Protein AF-A0A2V5YTA1-F1 (afdb_monomer_lite)

Secondary structure (DSSP, 8-state):
-HHHHHHHHHHHHHHHHHHHHHHHHHHHHHHHHHHHHHHHHHHHHHHHHHHHHHHHHHHHHHHHHTT-

Radius of gyration: 18.98 Å; chains: 1; bounding box: 47×27×39 Å

Foldseek 3Di:
DVVVVVVVVVVVVVVVVLQVVLCVVVNPVCSVVSSVVVCVVVVVVVVVVVVVVVVVVVVVVVVVVVVD

Sequence (68 aa):
MGLLRSVFWFGLFFLLTFCFVVLFEYGPHDFANGAQKEYARVKSLVIKRIEGIGKRTDEQTAVKATSQ

Structure (mmCIF, N/CA/C/O b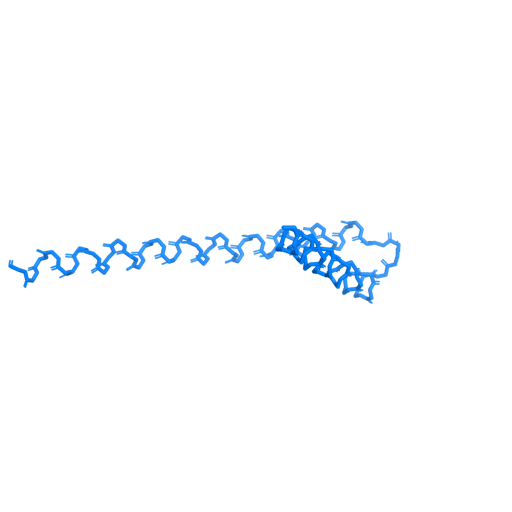ackbone):
data_AF-A0A2V5YTA1-F1
#
_entry.id   AF-A0A2V5YTA1-F1
#
loop_
_atom_site.group_PDB
_atom_site.id
_atom_site.type_symbol
_atom_site.label_atom_id
_atom_site.label_alt_id
_atom_site.label_comp_id
_atom_site.label_asym_id
_atom_site.label_entity_id
_atom_site.label_seq_id
_atom_site.pdbx_PDB_ins_code
_atom_site.Cartn_x
_atom_site.Cartn_y
_atom_site.Cartn_z
_atom_site.occupancy
_atom_site.B_iso_or_equiv
_atom_site.auth_seq_id
_atom_site.auth_comp_id
_atom_site.auth_asym_id
_atom_site.auth_atom_id
_atom_site.pdbx_PDB_model_num
ATOM 1 N N . MET A 1 1 ? 6.426 -16.841 18.593 1.00 55.91 1 MET A N 1
ATOM 2 C CA . MET A 1 1 ? 7.549 -16.892 17.626 1.00 55.91 1 MET A CA 1
ATOM 3 C C . MET A 1 1 ? 7.088 -16.974 16.164 1.00 55.91 1 MET A C 1
ATOM 5 O O . MET A 1 1 ? 7.605 -16.216 15.357 1.00 55.91 1 MET A O 1
ATOM 9 N N . GLY A 1 2 ? 6.102 -17.812 15.802 1.00 72.12 2 GLY A N 1
ATOM 10 C CA . GLY A 1 2 ? 5.616 -17.916 14.408 1.00 72.12 2 GLY A CA 1
ATOM 11 C C . GLY A 1 2 ? 4.717 -16.766 13.921 1.00 72.12 2 GLY A C 1
ATOM 12 O O . GLY A 1 2 ? 4.830 -16.346 12.776 1.00 72.12 2 GLY A O 1
ATOM 13 N N . LEU A 1 3 ? 3.880 -16.200 14.799 1.00 77.06 3 LEU A N 1
ATOM 14 C CA . LEU A 1 3 ? 2.927 -15.134 14.446 1.00 77.06 3 LEU A CA 1
ATOM 15 C C . LEU A 1 3 ? 3.609 -13.852 13.954 1.00 77.06 3 LEU A C 1
ATOM 17 O O . LEU A 1 3 ? 3.252 -13.336 12.902 1.00 77.06 3 LEU A O 1
ATOM 21 N N . LEU A 1 4 ? 4.638 -13.375 14.663 1.00 82.69 4 LEU A N 1
ATOM 22 C CA . LEU A 1 4 ? 5.373 -12.167 14.272 1.00 82.69 4 LEU A CA 1
ATOM 23 C C . LEU A 1 4 ? 6.063 -12.345 12.911 1.00 82.69 4 LEU A C 1
ATOM 25 O O . LEU A 1 4 ? 6.073 -11.442 12.082 1.00 82.69 4 LEU A O 1
ATOM 29 N N . ARG A 1 5 ? 6.588 -13.549 12.664 1.00 82.81 5 ARG A N 1
ATOM 30 C CA . ARG A 1 5 ? 7.250 -13.912 11.411 1.00 82.81 5 ARG A CA 1
ATOM 31 C C . ARG A 1 5 ? 6.252 -14.028 10.259 1.00 82.81 5 ARG A C 1
ATOM 33 O O . ARG A 1 5 ? 6.562 -13.591 9.159 1.00 82.81 5 ARG A O 1
ATOM 40 N N . SER A 1 6 ? 5.045 -14.529 10.527 1.00 85.12 6 SER A N 1
ATOM 41 C CA . SER A 1 6 ? 3.948 -14.559 9.557 1.00 85.12 6 SER A CA 1
ATOM 42 C C . SER A 1 6 ? 3.456 -13.157 9.216 1.00 85.12 6 SER A C 1
ATOM 44 O O . SER A 1 6 ? 3.298 -12.862 8.043 1.00 85.12 6 SER A O 1
ATOM 46 N N . VAL A 1 7 ? 3.247 -12.283 10.205 1.00 89.56 7 VAL A N 1
ATOM 47 C CA . VAL A 1 7 ? 2.809 -10.896 9.965 1.00 89.56 7 VAL A CA 1
ATOM 48 C C . VAL A 1 7 ? 3.864 -10.125 9.177 1.00 89.56 7 VAL A C 1
ATOM 50 O O . VAL A 1 7 ? 3.524 -9.417 8.233 1.00 89.56 7 VAL A O 1
ATOM 53 N N . PHE A 1 8 ? 5.144 -10.318 9.505 1.00 88.31 8 PHE A N 1
ATOM 54 C CA . PHE A 1 8 ? 6.248 -9.751 8.738 1.00 88.31 8 PHE A CA 1
ATOM 55 C C . PHE A 1 8 ? 6.226 -10.224 7.280 1.00 88.31 8 PHE A C 1
ATOM 57 O O . PHE A 1 8 ? 6.284 -9.404 6.367 1.00 88.31 8 PHE A O 1
ATOM 64 N N . TRP A 1 9 ? 6.080 -11.533 7.048 1.00 90.00 9 TRP A N 1
ATOM 65 C CA . TRP A 1 9 ? 6.014 -12.075 5.691 1.00 90.00 9 TRP A CA 1
ATOM 66 C C . TRP A 1 9 ? 4.770 -11.626 4.930 1.00 90.00 9 TRP A C 1
ATOM 68 O O . TRP A 1 9 ? 4.852 -11.381 3.732 1.00 90.00 9 TRP A O 1
ATOM 78 N N . PHE A 1 10 ? 3.640 -11.482 5.620 1.00 91.88 10 PHE A N 1
ATOM 79 C CA . PHE A 1 10 ? 2.398 -10.994 5.037 1.00 91.88 10 PHE A CA 1
ATOM 80 C C . PHE A 1 10 ? 2.552 -9.531 4.609 1.00 91.88 10 PHE A C 1
ATOM 82 O O . PHE A 1 10 ? 2.278 -9.199 3.464 1.00 91.88 10 PHE A O 1
ATOM 89 N N . GLY A 1 11 ? 3.089 -8.664 5.472 1.00 92.31 11 GLY A N 1
ATOM 90 C CA . GLY A 1 11 ? 3.379 -7.273 5.113 1.00 92.31 11 GLY A CA 1
ATOM 91 C C . GLY A 1 11 ? 4.364 -7.164 3.947 1.00 92.31 11 GLY A C 1
ATOM 92 O O . GLY A 1 11 ? 4.131 -6.402 3.011 1.00 92.31 11 GLY A O 1
ATOM 93 N N . LEU A 1 12 ? 5.423 -7.979 3.966 1.00 92.75 12 LEU A N 1
ATOM 94 C CA . LEU A 1 12 ? 6.409 -8.037 2.891 1.00 92.75 12 LEU A CA 1
ATOM 95 C C . LEU A 1 12 ? 5.771 -8.495 1.571 1.00 92.75 12 LEU A C 1
ATOM 97 O O . LEU A 1 12 ? 6.025 -7.891 0.537 1.00 92.75 12 LEU A O 1
ATOM 101 N N . PHE A 1 13 ? 4.894 -9.500 1.609 1.00 92.00 13 PHE A N 1
ATOM 102 C CA . PHE A 1 13 ? 4.148 -9.969 0.444 1.00 92.00 13 PHE A CA 1
ATOM 103 C C . PHE A 1 13 ? 3.298 -8.850 -0.165 1.00 92.00 13 PHE A C 1
ATOM 105 O O . PHE A 1 13 ? 3.436 -8.567 -1.349 1.00 92.00 13 PHE A O 1
ATOM 112 N N . PHE A 1 14 ? 2.498 -8.149 0.642 1.00 91.00 14 PHE A N 1
ATOM 113 C CA . PHE A 1 14 ? 1.679 -7.032 0.160 1.00 91.00 14 PHE A CA 1
ATOM 114 C C . PHE A 1 14 ? 2.523 -5.896 -0.422 1.00 91.00 14 PHE A C 1
ATOM 116 O O . PHE A 1 14 ? 2.171 -5.349 -1.466 1.00 91.00 14 PHE A O 1
ATOM 123 N N . LEU A 1 15 ? 3.645 -5.563 0.222 1.00 88.62 15 LEU A N 1
ATOM 124 C CA . LEU A 1 15 ? 4.561 -4.539 -0.270 1.00 88.62 15 LEU A CA 1
ATOM 125 C C . LEU A 1 15 ? 5.181 -4.941 -1.612 1.00 88.62 15 LEU A C 1
ATOM 127 O O . LEU A 1 15 ? 5.211 -4.126 -2.530 1.00 88.62 15 LEU A O 1
ATOM 131 N N . LEU A 1 16 ? 5.639 -6.190 -1.747 1.00 89.12 16 LEU A N 1
ATOM 132 C CA . LEU A 1 16 ? 6.182 -6.698 -3.005 1.00 89.12 16 LEU A CA 1
ATOM 133 C C . LEU A 1 16 ? 5.114 -6.710 -4.092 1.00 89.12 16 LEU A C 1
ATOM 135 O O . LEU A 1 16 ? 5.368 -6.192 -5.170 1.00 89.12 16 LEU A O 1
ATOM 139 N N . THR A 1 17 ? 3.925 -7.253 -3.830 1.00 87.94 17 THR A N 1
ATOM 140 C CA . THR A 1 17 ? 2.831 -7.288 -4.810 1.00 87.94 17 THR A CA 1
ATOM 141 C C . THR A 1 17 ? 2.442 -5.883 -5.258 1.00 87.94 17 THR A C 1
ATOM 143 O O . THR A 1 17 ? 2.295 -5.652 -6.453 1.00 87.94 17 THR A O 1
ATOM 146 N N . PHE A 1 18 ? 2.342 -4.927 -4.333 1.00 82.50 18 PHE A N 1
ATOM 147 C CA . PHE A 1 18 ? 2.101 -3.523 -4.665 1.00 82.50 18 PHE A CA 1
ATOM 148 C C . PHE A 1 18 ? 3.222 -2.947 -5.539 1.00 82.50 18 PHE A C 1
ATOM 150 O O . PHE A 1 18 ? 2.950 -2.308 -6.552 1.00 82.50 18 PHE A O 1
ATOM 157 N N . CYS A 1 19 ? 4.478 -3.225 -5.184 1.00 83.81 19 CYS A N 1
ATOM 158 C CA . CYS A 1 19 ? 5.644 -2.820 -5.959 1.00 83.81 19 CYS A CA 1
ATOM 159 C C . CYS A 1 19 ? 5.594 -3.409 -7.377 1.00 83.81 19 CYS A C 1
ATOM 161 O O . CYS A 1 19 ? 5.751 -2.679 -8.344 1.00 83.81 19 CYS A O 1
ATOM 163 N N . PHE A 1 20 ? 5.280 -4.696 -7.532 1.00 85.12 20 PHE A N 1
ATOM 164 C CA . PHE A 1 20 ? 5.131 -5.321 -8.844 1.00 85.12 20 PHE A CA 1
ATOM 165 C C . PHE A 1 20 ? 3.997 -4.698 -9.655 1.00 85.12 20 PHE A C 1
ATOM 167 O O . PHE A 1 20 ? 4.222 -4.362 -10.808 1.00 85.12 20 PHE A O 1
ATOM 174 N N . VAL A 1 21 ? 2.813 -4.495 -9.072 1.00 82.06 21 VAL A N 1
ATOM 175 C CA . VAL A 1 21 ? 1.678 -3.867 -9.770 1.00 82.06 21 VAL A CA 1
ATOM 176 C C . VAL A 1 21 ? 2.058 -2.477 -10.271 1.00 82.06 21 VAL A C 1
ATOM 178 O O . VAL A 1 21 ? 1.930 -2.203 -11.457 1.00 82.06 21 VAL A O 1
ATOM 181 N N . VAL A 1 22 ? 2.614 -1.622 -9.410 1.00 76.12 22 VAL A N 1
ATOM 182 C CA . VAL A 1 22 ? 3.016 -0.267 -9.815 1.00 76.12 22 VAL A CA 1
ATOM 183 C C . VAL A 1 22 ? 4.147 -0.302 -10.850 1.00 76.12 22 VAL A C 1
ATOM 185 O O . VAL A 1 22 ? 4.136 0.486 -11.793 1.00 76.12 22 VAL A O 1
ATOM 188 N N . LEU A 1 23 ? 5.104 -1.225 -10.715 1.00 79.38 23 LEU A N 1
ATOM 189 C CA . LEU A 1 23 ? 6.218 -1.377 -11.654 1.00 79.38 23 LEU A CA 1
ATOM 190 C C . LEU A 1 23 ? 5.757 -1.890 -13.025 1.00 79.38 23 LEU A C 1
ATOM 192 O O . LEU A 1 23 ? 6.275 -1.429 -14.037 1.00 79.38 23 LEU A O 1
ATOM 196 N N . PHE A 1 24 ? 4.789 -2.808 -13.076 1.00 77.38 24 PHE A N 1
ATOM 197 C CA . PHE A 1 24 ? 4.206 -3.303 -14.326 1.00 77.38 24 PHE A CA 1
ATOM 198 C C . PHE A 1 24 ? 3.290 -2.271 -14.989 1.00 77.38 24 PHE A C 1
ATOM 200 O O . PHE A 1 24 ? 3.254 -2.199 -16.213 1.00 77.38 24 PHE A O 1
ATOM 207 N N . GLU A 1 25 ? 2.570 -1.472 -14.202 1.00 70.06 25 GLU A N 1
ATOM 208 C CA . GLU A 1 25 ? 1.556 -0.550 -14.719 1.00 70.06 25 GLU A CA 1
ATOM 209 C C . GLU A 1 25 ? 2.141 0.798 -15.164 1.00 70.06 25 GLU A C 1
ATOM 211 O O . GLU A 1 25 ? 1.694 1.365 -16.158 1.00 70.06 25 GLU A O 1
ATOM 216 N N . TYR A 1 26 ? 3.178 1.291 -14.477 1.00 68.31 26 TYR A N 1
ATOM 217 C CA . TYR A 1 26 ? 3.818 2.581 -14.774 1.00 68.31 26 TYR A CA 1
ATOM 218 C C . TYR A 1 26 ? 5.252 2.455 -15.315 1.00 68.31 26 TYR A C 1
ATOM 220 O O . TYR A 1 26 ? 5.797 3.417 -15.852 1.00 68.31 26 TYR A O 1
ATOM 228 N N . GLY A 1 27 ? 5.867 1.275 -15.219 1.00 68.19 27 GLY A N 1
ATOM 229 C CA . GLY A 1 27 ? 7.242 1.046 -15.653 1.00 68.19 27 GLY A CA 1
ATOM 230 C C . GLY A 1 27 ? 8.297 1.564 -14.659 1.00 68.19 27 GLY A C 1
ATOM 231 O O . GLY A 1 27 ? 8.024 2.409 -13.804 1.00 68.19 27 GLY A O 1
ATOM 232 N N . PRO A 1 28 ? 9.549 1.082 -14.763 1.00 67.44 28 PRO A N 1
ATOM 233 C CA . PRO A 1 28 ? 10.636 1.428 -13.842 1.00 67.44 28 PRO A CA 1
ATOM 234 C C . PRO A 1 28 ? 11.060 2.906 -13.887 1.00 67.44 28 PRO A C 1
ATOM 236 O O . PRO A 1 28 ? 11.686 3.374 -12.942 1.00 67.44 28 PRO A O 1
ATOM 239 N N . HIS A 1 29 ? 10.723 3.641 -14.954 1.00 68.00 29 HIS A N 1
ATOM 240 C CA . HIS A 1 29 ? 11.084 5.054 -15.114 1.00 68.00 29 HIS A CA 1
ATOM 241 C C . HIS A 1 29 ? 10.209 5.976 -14.245 1.00 68.00 29 HIS A C 1
ATOM 243 O O . HIS A 1 29 ? 10.723 6.900 -13.621 1.00 68.00 29 HIS A O 1
ATOM 249 N N . ASP A 1 30 ? 8.908 5.685 -14.137 1.00 69.31 30 ASP A N 1
ATOM 250 C CA . ASP A 1 30 ? 7.923 6.540 -13.457 1.00 69.31 30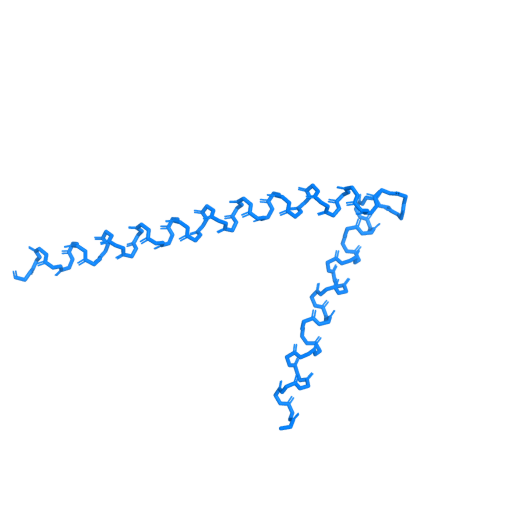 ASP A CA 1
ATOM 251 C C . ASP A 1 30 ? 7.321 5.892 -12.200 1.00 69.31 30 ASP A C 1
ATOM 253 O O . ASP A 1 30 ? 6.318 6.363 -11.660 1.00 69.31 30 ASP A O 1
ATOM 257 N N . PHE A 1 31 ? 7.961 4.839 -11.680 1.00 69.31 31 PHE A N 1
ATOM 258 C CA . PHE A 1 31 ? 7.497 4.062 -10.527 1.00 69.31 31 PHE A CA 1
ATOM 259 C C . PHE A 1 31 ? 7.126 4.931 -9.313 1.00 69.31 31 PHE A C 1
ATOM 261 O O . PHE A 1 31 ? 6.064 4.753 -8.721 1.00 69.31 31 PHE A O 1
ATOM 268 N N . ALA A 1 32 ? 7.968 5.903 -8.947 1.00 71.69 32 ALA A N 1
ATOM 269 C CA . ALA A 1 32 ? 7.722 6.767 -7.789 1.00 71.69 32 ALA A CA 1
ATOM 270 C C . ALA A 1 32 ? 6.523 7.713 -7.998 1.00 71.69 32 ALA A C 1
ATOM 272 O O . ALA A 1 32 ? 5.748 7.956 -7.070 1.00 71.69 32 ALA A O 1
ATOM 273 N N . ASN A 1 33 ? 6.350 8.217 -9.222 1.00 72.62 33 ASN A N 1
ATOM 274 C CA . ASN A 1 33 ? 5.265 9.124 -9.585 1.00 72.62 33 ASN A CA 1
ATOM 275 C C . ASN A 1 33 ? 3.926 8.363 -9.677 1.00 72.62 33 ASN A C 1
ATOM 277 O O . ASN A 1 33 ? 2.926 8.770 -9.080 1.00 72.62 33 ASN A O 1
ATOM 281 N N . GLY A 1 34 ? 3.938 7.185 -10.311 1.00 71.06 34 GLY A N 1
ATOM 282 C CA . GLY A 1 34 ? 2.810 6.253 -10.359 1.00 71.06 34 GLY A CA 1
ATOM 283 C C . GLY A 1 34 ? 2.382 5.766 -8.972 1.00 71.06 34 GLY A C 1
ATOM 284 O O . GLY A 1 34 ? 1.200 5.839 -8.632 1.00 71.06 34 GLY A O 1
ATOM 285 N N . ALA A 1 35 ? 3.341 5.377 -8.120 1.00 70.94 35 ALA A N 1
ATOM 286 C CA . ALA A 1 35 ? 3.082 4.963 -6.739 1.00 70.94 35 ALA A CA 1
ATOM 287 C C . ALA A 1 35 ? 2.385 6.065 -5.930 1.00 70.94 35 ALA A C 1
ATOM 289 O O . ALA A 1 35 ? 1.401 5.794 -5.244 1.00 70.94 35 ALA A O 1
ATOM 290 N N . GLN A 1 36 ? 2.865 7.311 -6.009 1.00 73.75 36 GLN A N 1
ATOM 291 C CA . GLN A 1 36 ? 2.251 8.439 -5.304 1.00 73.75 36 GLN A CA 1
ATOM 292 C C . GLN A 1 36 ? 0.828 8.725 -5.782 1.00 73.75 36 GLN A C 1
ATOM 294 O O . GLN A 1 36 ? -0.055 8.973 -4.957 1.00 73.75 36 GLN A O 1
ATOM 299 N N . LYS A 1 37 ? 0.598 8.691 -7.097 1.00 75.44 37 LYS A N 1
ATOM 300 C CA . LYS A 1 37 ? -0.710 8.968 -7.693 1.00 75.44 37 LYS A CA 1
ATOM 301 C C . LYS A 1 37 ? -1.745 7.921 -7.286 1.00 75.44 37 LYS A C 1
ATOM 303 O O . LYS A 1 37 ? -2.846 8.280 -6.859 1.00 75.44 37 LYS A O 1
ATOM 308 N N . GLU A 1 38 ? -1.372 6.646 -7.334 1.00 70.50 38 GLU A N 1
ATOM 309 C CA . GLU A 1 38 ? -2.251 5.547 -6.938 1.00 70.50 38 GLU A CA 1
ATOM 310 C C . GLU A 1 38 ? -2.463 5.525 -5.420 1.00 70.50 38 GLU A C 1
ATOM 312 O O . GLU A 1 38 ? -3.591 5.389 -4.944 1.00 70.50 38 GLU A O 1
ATOM 317 N N . TYR A 1 39 ? -1.409 5.789 -4.642 1.00 73.44 39 TYR A N 1
ATOM 318 C CA . TYR A 1 39 ? -1.500 5.908 -3.189 1.00 73.44 39 TYR A CA 1
ATOM 319 C C . TYR A 1 39 ? -2.427 7.047 -2.758 1.00 73.44 39 TYR A C 1
ATOM 321 O O . TYR A 1 39 ? -3.249 6.858 -1.866 1.00 73.44 39 TYR A O 1
ATOM 329 N N . ALA A 1 40 ? -2.362 8.216 -3.400 1.00 80.31 40 ALA A N 1
ATOM 330 C CA . ALA A 1 40 ? -3.270 9.326 -3.113 1.00 80.31 40 ALA A CA 1
ATOM 331 C C . ALA A 1 40 ? -4.737 8.946 -3.379 1.00 80.31 40 ALA A C 1
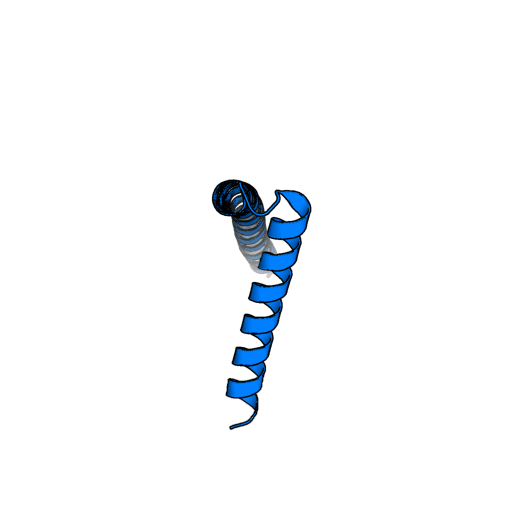ATOM 333 O O . ALA A 1 40 ? -5.629 9.297 -2.599 1.00 80.31 40 ALA A O 1
ATOM 334 N N . ARG A 1 41 ? -4.984 8.170 -4.440 1.00 74.31 41 ARG A N 1
ATOM 335 C CA . ARG A 1 41 ? -6.317 7.687 -4.810 1.00 74.31 41 ARG A CA 1
ATOM 336 C C . ARG A 1 41 ? -6.848 6.652 -3.822 1.00 74.31 41 ARG A C 1
ATOM 338 O O . ARG A 1 41 ? -7.956 6.809 -3.310 1.00 74.31 41 ARG A O 1
ATOM 345 N N . VAL A 1 42 ? -6.042 5.641 -3.497 1.00 77.12 42 VAL A N 1
ATOM 346 C CA . VAL A 1 42 ? -6.381 4.610 -2.507 1.00 77.12 42 VAL A CA 1
ATOM 347 C C . VAL A 1 42 ? -6.577 5.242 -1.133 1.00 77.12 42 VAL A C 1
ATOM 349 O O . VAL A 1 42 ? -7.572 4.958 -0.475 1.00 77.12 42 VAL A O 1
ATOM 352 N N . LYS A 1 43 ? -5.706 6.169 -0.720 1.00 78.44 43 LYS A N 1
ATOM 353 C CA . LYS A 1 43 ? -5.836 6.914 0.538 1.00 78.44 43 LYS A CA 1
ATOM 354 C C . LYS A 1 43 ? -7.153 7.684 0.595 1.00 78.44 43 LYS A C 1
ATOM 356 O O . LYS A 1 43 ? -7.848 7.605 1.602 1.00 78.44 43 LYS A O 1
ATOM 361 N N . SER A 1 44 ? -7.527 8.386 -0.475 1.00 78.88 44 SER A N 1
ATOM 362 C CA . SER A 1 44 ? -8.808 9.100 -0.540 1.00 78.88 44 SER A CA 1
ATOM 363 C C . SER A 1 44 ? -9.998 8.144 -0.421 1.00 78.88 44 SER A C 1
ATOM 365 O O . SER A 1 44 ? -10.915 8.404 0.353 1.00 78.88 44 SER A O 1
ATOM 367 N N . LEU A 1 45 ? -9.963 7.002 -1.111 1.00 77.00 45 LEU A N 1
ATOM 368 C CA . LEU A 1 45 ? -11.024 5.994 -1.046 1.00 77.00 45 LEU A CA 1
ATOM 369 C C . LEU A 1 45 ? -11.123 5.331 0.331 1.00 77.00 45 LEU A C 1
ATOM 371 O O . LEU A 1 45 ? -12.227 5.119 0.831 1.00 77.00 45 LEU A O 1
ATOM 375 N N . VAL A 1 46 ? -9.988 5.021 0.952 1.00 82.38 46 VAL A N 1
ATOM 376 C CA . VAL A 1 46 ? -9.925 4.426 2.289 1.00 82.38 46 VAL A CA 1
ATOM 377 C C . VAL A 1 46 ? -10.416 5.422 3.333 1.00 82.38 46 VAL A C 1
ATOM 379 O O . VAL A 1 46 ? -11.284 5.058 4.116 1.00 82.38 46 VAL A O 1
ATOM 382 N N . ILE A 1 47 ? -9.965 6.681 3.301 1.00 82.19 47 ILE A N 1
ATOM 383 C CA . ILE A 1 47 ? -10.458 7.736 4.204 1.00 82.19 47 ILE A CA 1
ATOM 384 C C . ILE A 1 47 ? -11.964 7.919 4.033 1.00 82.19 47 ILE A C 1
ATOM 386 O O . ILE A 1 47 ? -12.697 7.887 5.014 1.00 82.19 47 ILE A O 1
ATOM 390 N N . LYS A 1 48 ? -12.451 8.014 2.793 1.00 77.56 48 LYS A N 1
ATOM 391 C CA . LYS A 1 48 ? -13.881 8.175 2.505 1.00 77.56 48 LYS A CA 1
ATOM 392 C C . LYS A 1 48 ? -14.707 6.974 2.975 1.00 77.56 48 LYS A C 1
ATOM 394 O O . LYS A 1 48 ? -15.839 7.142 3.422 1.00 77.56 48 LYS A O 1
ATOM 399 N N . ARG A 1 49 ? -14.148 5.759 2.910 1.00 75.56 49 ARG A N 1
ATOM 400 C CA . ARG A 1 49 ? -14.794 4.546 3.429 1.00 75.56 49 ARG A CA 1
ATOM 401 C C . ARG A 1 49 ? -14.765 4.501 4.958 1.00 75.56 49 ARG A C 1
ATOM 403 O O . ARG A 1 49 ? -15.784 4.168 5.542 1.00 75.56 49 ARG A O 1
ATOM 410 N N . ILE A 1 50 ? -13.648 4.845 5.599 1.00 79.31 50 ILE A N 1
ATOM 411 C CA . ILE A 1 50 ? -13.523 4.900 7.065 1.00 79.31 50 ILE A CA 1
ATOM 412 C C . ILE A 1 50 ? -14.480 5.950 7.632 1.00 79.31 50 ILE A C 1
ATOM 414 O O . ILE A 1 50 ? -15.205 5.666 8.578 1.00 79.31 50 ILE A O 1
ATOM 418 N N . GLU A 1 51 ? -14.554 7.123 7.008 1.00 74.38 51 GLU A N 1
ATOM 419 C CA . GLU A 1 51 ? -15.469 8.193 7.404 1.00 74.38 51 GLU A CA 1
ATOM 420 C C . GLU A 1 51 ? -16.937 7.807 7.169 1.00 74.38 51 GLU A C 1
ATOM 422 O O . GLU A 1 51 ? -17.794 8.055 8.01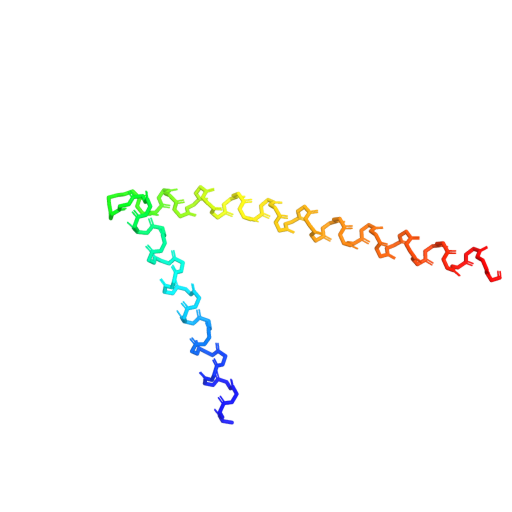6 1.00 74.38 51 GLU A O 1
ATOM 427 N N . GLY A 1 52 ? -17.231 7.112 6.065 1.00 70.75 52 GLY A N 1
ATOM 428 C CA . GLY A 1 52 ? -18.549 6.523 5.823 1.00 70.75 52 GLY A CA 1
ATOM 429 C C . GLY A 1 52 ? -18.922 5.426 6.829 1.00 70.75 52 GLY A C 1
ATOM 430 O O . GLY A 1 52 ? -20.074 5.350 7.246 1.00 70.75 52 GLY A O 1
ATOM 431 N N . ILE A 1 53 ? -17.967 4.592 7.251 1.00 68.94 53 ILE A N 1
ATOM 432 C CA . ILE A 1 53 ? -18.171 3.560 8.280 1.00 68.94 53 ILE A CA 1
ATOM 433 C C . ILE A 1 53 ? -18.399 4.207 9.651 1.00 68.94 53 ILE A C 1
ATOM 435 O O . ILE A 1 53 ? -19.294 3.765 10.369 1.00 68.94 53 ILE A O 1
ATOM 439 N N . GLY A 1 54 ? -17.656 5.268 9.983 1.00 65.38 54 GLY A N 1
ATOM 440 C CA . GLY A 1 54 ? -17.855 6.058 11.201 1.00 65.38 54 GLY A CA 1
ATOM 441 C C . GLY A 1 54 ? -19.273 6.615 11.266 1.00 65.38 54 GLY A C 1
ATOM 442 O O . GLY A 1 54 ? -2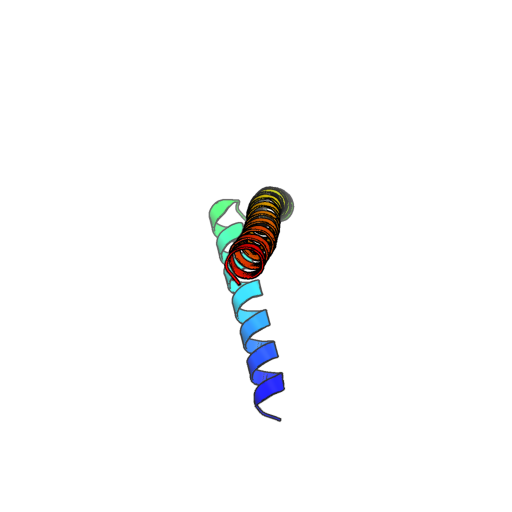0.044 6.216 12.132 1.00 65.38 54 GLY A O 1
ATOM 443 N N . LYS A 1 55 ? -19.686 7.371 10.239 1.00 62.16 55 LYS A N 1
ATOM 444 C CA . LYS A 1 55 ? -21.039 7.946 10.160 1.00 62.16 55 LYS A CA 1
ATOM 445 C C . LYS A 1 55 ? -22.156 6.905 10.237 1.00 62.16 55 LYS A C 1
ATOM 447 O O . LYS A 1 55 ? -23.156 7.136 10.906 1.00 62.16 55 LYS A O 1
ATOM 452 N N . ARG A 1 56 ? -21.995 5.745 9.590 1.00 63.66 56 ARG A N 1
ATOM 453 C CA . ARG A 1 56 ? -22.983 4.657 9.6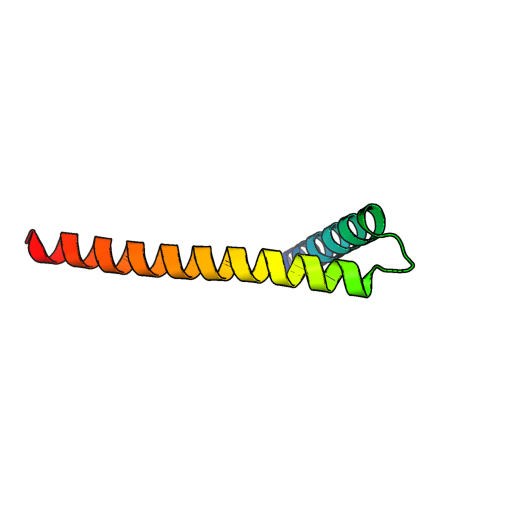87 1.00 63.66 56 ARG A CA 1
ATOM 454 C C . ARG A 1 56 ? -23.027 4.015 11.067 1.00 63.66 56 ARG A C 1
ATOM 456 O O . ARG A 1 56 ? -24.085 3.542 11.456 1.00 63.66 56 ARG A O 1
ATOM 463 N N . THR A 1 57 ? -21.912 3.979 11.787 1.00 64.44 57 THR A N 1
ATOM 464 C CA . THR A 1 57 ? -21.866 3.440 13.150 1.00 64.44 57 THR A CA 1
ATOM 465 C C . THR A 1 57 ? -22.524 4.413 14.126 1.00 64.44 57 THR A C 1
ATOM 467 O O . THR A 1 57 ? -23.337 3.980 14.935 1.00 64.44 57 THR A O 1
ATOM 470 N N . ASP A 1 58 ? -22.272 5.719 14.000 1.00 63.00 58 ASP A N 1
ATOM 471 C CA . ASP A 1 58 ? -22.906 6.752 14.832 1.00 63.00 58 ASP A CA 1
ATOM 472 C C . ASP A 1 58 ? -24.424 6.839 14.588 1.00 63.00 58 ASP A C 1
ATOM 474 O O . ASP A 1 58 ? -25.208 6.858 15.536 1.00 63.00 58 ASP A O 1
ATOM 478 N N . GLU A 1 59 ? -24.862 6.795 13.325 1.00 60.09 59 GLU A N 1
ATOM 479 C CA . GLU A 1 59 ? -26.286 6.810 12.958 1.00 60.09 59 GLU A CA 1
ATOM 480 C C . GLU A 1 59 ? -27.001 5.521 13.394 1.00 60.09 59 GLU A C 1
ATOM 482 O O . GLU A 1 59 ? -28.100 5.563 13.944 1.00 60.09 59 GLU A O 1
ATOM 487 N N . GLN A 1 60 ? -26.352 4.362 13.254 1.00 57.69 60 GLN A N 1
ATOM 488 C CA . GLN A 1 60 ? -26.904 3.082 13.705 1.00 57.69 60 GLN A CA 1
ATOM 489 C C . GLN A 1 60 ? -26.896 2.944 15.242 1.00 57.69 60 GLN A C 1
ATOM 491 O O . GLN A 1 60 ? -27.734 2.230 15.792 1.00 57.69 60 GLN A O 1
ATOM 496 N N . THR A 1 61 ? -26.015 3.661 15.950 1.00 58.97 61 THR A N 1
ATOM 497 C CA . THR A 1 61 ? -26.008 3.743 17.423 1.00 58.97 61 THR A CA 1
ATOM 498 C C . THR A 1 61 ? -27.085 4.710 17.928 1.00 58.97 61 THR A C 1
ATOM 500 O O . THR A 1 61 ? -27.771 4.399 18.900 1.00 58.97 61 THR A O 1
ATOM 503 N N . ALA A 1 62 ? -27.316 5.826 17.228 1.00 60.56 62 ALA A N 1
ATOM 504 C CA . ALA A 1 62 ? -28.382 6.778 17.542 1.00 60.56 62 ALA A CA 1
ATOM 505 C C . ALA A 1 62 ? -29.788 6.189 17.311 1.00 60.56 62 ALA A C 1
ATOM 507 O O . ALA A 1 62 ? -30.641 6.276 18.190 1.00 60.56 62 ALA A O 1
ATOM 508 N N . VAL A 1 63 ? -30.018 5.498 16.186 1.00 61.09 63 VAL A N 1
ATOM 509 C CA . VAL A 1 63 ? -31.313 4.849 15.887 1.00 61.09 63 VAL A CA 1
ATOM 510 C C . VAL A 1 63 ? -31.653 3.752 16.906 1.00 61.09 63 VAL A C 1
ATOM 512 O O . VAL A 1 63 ? -32.818 3.554 17.243 1.00 61.09 63 VAL A O 1
ATOM 515 N N . LYS A 1 64 ? -30.643 3.064 17.452 1.00 59.66 64 LYS A N 1
ATOM 516 C CA . LYS A 1 64 ? -30.839 2.024 18.472 1.00 59.66 64 LYS A CA 1
ATOM 517 C C . LYS A 1 64 ? -31.105 2.595 19.873 1.00 59.66 64 LYS A C 1
ATOM 519 O O . LYS A 1 64 ? -31.750 1.925 20.670 1.00 59.66 64 LYS A O 1
ATOM 524 N N . ALA A 1 65 ? -30.649 3.818 20.155 1.00 60.44 65 ALA A N 1
ATOM 525 C CA . ALA A 1 65 ? -30.876 4.514 21.424 1.00 60.44 65 ALA A CA 1
ATOM 526 C C . ALA A 1 65 ? -32.237 5.235 21.493 1.00 60.44 65 ALA A C 1
ATOM 528 O O . ALA A 1 65 ? -32.772 5.410 22.579 1.00 60.44 65 ALA A O 1
ATOM 529 N N . THR A 1 66 ? -32.818 5.632 20.355 1.00 60.69 66 THR A N 1
ATOM 530 C CA . THR A 1 66 ? -34.142 6.293 20.297 1.00 60.69 66 THR A CA 1
ATOM 531 C C . THR A 1 66 ? -35.315 5.302 20.212 1.00 60.69 66 THR A C 1
ATOM 533 O O . THR A 1 66 ? -36.468 5.708 20.297 1.00 60.69 66 THR A O 1
ATOM 536 N N . SER A 1 67 ? -35.041 4.001 20.059 1.00 57.38 67 SER A N 1
ATOM 537 C CA . SER A 1 67 ? -36.052 2.929 20.033 1.00 57.38 67 SER A CA 1
ATOM 538 C C . SER A 1 67 ? -36.087 2.083 21.322 1.00 57.38 67 SER A C 1
ATOM 540 O O . SER A 1 67 ? -36.624 0.971 21.298 1.00 57.38 67 SER A O 1
ATOM 542 N N . GLN A 1 68 ? -35.497 2.576 22.417 1.00 47.31 68 GLN A N 1
ATOM 543 C CA . GLN A 1 68 ? -35.638 2.026 23.772 1.00 47.31 68 GLN A CA 1
ATOM 544 C C . GLN A 1 68 ? -36.551 2.904 24.622 1.00 47.31 68 GLN A C 1
ATOM 546 O O . GLN A 1 68 ? -36.445 4.144 24.503 1.00 47.31 68 GLN A O 1
#

pLDDT: mean 74.34, std 10.61, range [47.31, 92.75]